Protein AF-A0A526YV42-F1 (afdb_monomer_lite)

Foldseek 3Di:
DPVVVVVVVVVVVVVCCPDPVNVVVVVVVVVQVVCCVVDPCSPPPVNVVVVVVVCVVVVVVVVVQVCCCVPVVDHPDD

pLDDT: mean 87.68, std 11.81, range [57.12, 98.19]

Sequence (78 aa):
MTAWKETVSGRRALTILRSRPFLTLAIVAAMWIAASFVSRGFGAYGHLRYLVELAAVIGLVAAGQTFVVIAGGIDLSV

Secondary structure (DSSP, 8-state):
--HHHHHHHHHHHHHHHTSHHHHHHHHHHHHHHHHHHHSTTTT-HHHHHHHHHHHHHHHHHHHHHHHHHHHH------

Structure (mmCIF, N/CA/C/O backbone):
data_AF-A0A526YV42-F1
#
_entry.id   AF-A0A526YV42-F1
#
loop_
_atom_site.group_PDB
_atom_site.id
_atom_site.type_symbol
_atom_site.labe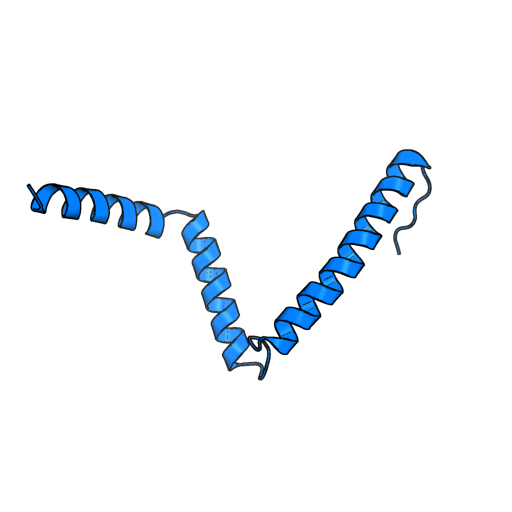l_atom_id
_atom_site.label_alt_id
_atom_site.label_comp_id
_atom_site.label_asym_id
_atom_site.label_entity_id
_atom_site.label_seq_id
_atom_site.pdbx_PDB_ins_code
_atom_site.Cartn_x
_atom_site.Cartn_y
_atom_site.Cartn_z
_atom_site.occupancy
_atom_site.B_iso_or_equiv
_atom_site.auth_seq_id
_atom_site.auth_comp_id
_atom_site.auth_asym_id
_atom_site.auth_atom_id
_atom_site.pdbx_PDB_model_num
ATOM 1 N N . MET A 1 1 ? 1.946 30.110 31.093 1.00 57.12 1 MET A N 1
AT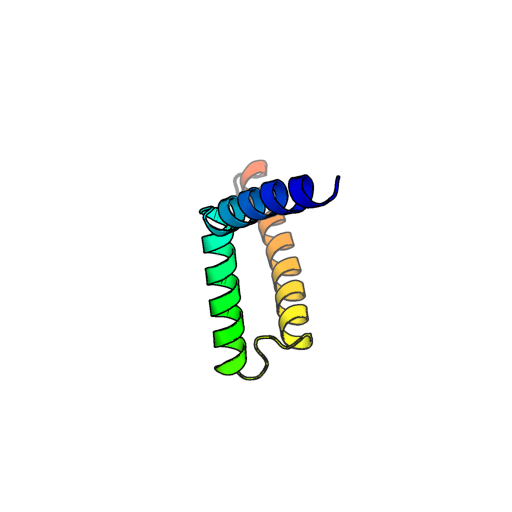OM 2 C CA . MET A 1 1 ? 2.214 30.037 29.632 1.00 57.12 1 MET A CA 1
ATOM 3 C C . MET A 1 1 ? 1.854 28.682 28.985 1.00 57.12 1 MET A C 1
ATOM 5 O O . MET A 1 1 ? 2.220 28.454 27.840 1.00 57.12 1 MET A O 1
ATOM 9 N N . THR A 1 2 ? 1.110 27.782 29.642 1.00 64.00 2 THR A N 1
ATOM 10 C CA . THR A 1 2 ? 0.765 26.441 29.108 1.00 64.00 2 THR A CA 1
ATOM 11 C C . THR A 1 2 ? -0.609 26.387 28.423 1.00 64.00 2 THR A C 1
ATOM 13 O O . THR A 1 2 ? -0.747 25.741 27.390 1.00 64.00 2 THR A O 1
ATOM 16 N N . ALA A 1 3 ? -1.589 27.161 28.902 1.00 61.44 3 ALA A N 1
ATOM 17 C CA . ALA A 1 3 ? -2.963 27.171 28.375 1.00 61.44 3 ALA A CA 1
ATOM 18 C C . ALA A 1 3 ? -3.101 27.638 26.904 1.00 61.44 3 ALA A C 1
ATOM 20 O O . ALA A 1 3 ? -4.031 27.245 26.202 1.00 61.44 3 ALA A O 1
ATOM 21 N N . TRP A 1 4 ? -2.164 28.450 26.400 1.00 59.59 4 TRP A N 1
ATOM 22 C CA . TRP A 1 4 ? -2.168 28.896 24.998 1.00 59.59 4 TRP A CA 1
ATOM 23 C C . TRP A 1 4 ? -1.721 27.795 24.022 1.00 59.59 4 TRP A C 1
ATOM 25 O O . TRP A 1 4 ? -2.261 27.683 22.924 1.00 59.59 4 TRP A O 1
ATOM 35 N N . LYS A 1 5 ? -0.760 26.943 24.414 1.00 59.38 5 LYS A N 1
ATOM 36 C CA . LYS A 1 5 ? -0.271 25.855 23.548 1.00 59.38 5 LYS A CA 1
ATOM 37 C C . LYS A 1 5 ? -1.339 24.779 23.335 1.00 59.38 5 LYS A C 1
ATOM 39 O O . LYS A 1 5 ? -1.505 24.325 22.206 1.00 59.38 5 LYS A O 1
ATOM 44 N N . GLU A 1 6 ? -2.095 24.446 24.379 1.00 62.94 6 GLU A N 1
ATOM 45 C CA . GLU A 1 6 ? -3.197 23.470 24.340 1.00 62.94 6 GLU A CA 1
ATOM 46 C C . GLU A 1 6 ? -4.288 23.865 23.326 1.00 62.94 6 GLU A C 1
ATOM 48 O O . GLU A 1 6 ? -4.690 23.064 22.483 1.00 62.94 6 GLU A O 1
ATOM 53 N N . THR A 1 7 ? -4.719 25.134 23.323 1.00 62.72 7 THR A N 1
ATOM 54 C CA . THR A 1 7 ? -5.800 25.608 22.435 1.00 62.72 7 THR A CA 1
ATOM 55 C C . THR A 1 7 ? -5.380 25.699 20.964 1.00 62.72 7 THR A C 1
ATOM 57 O O . THR A 1 7 ? -6.158 25.344 20.073 1.00 62.72 7 THR A O 1
ATOM 60 N N . VAL A 1 8 ? -4.144 26.127 20.685 1.00 64.56 8 VAL A N 1
ATOM 61 C CA . VAL A 1 8 ? -3.593 26.174 19.319 1.00 64.56 8 VAL A CA 1
ATOM 62 C C . VAL A 1 8 ? -3.343 24.764 18.774 1.00 64.56 8 VAL A C 1
ATOM 64 O O . VAL A 1 8 ? -3.638 24.496 17.606 1.00 64.56 8 VAL A O 1
ATOM 67 N N . SER A 1 9 ? -2.849 23.848 19.613 1.00 68.50 9 SER A N 1
ATOM 68 C CA . SER A 1 9 ? -2.629 22.446 19.242 1.00 68.50 9 SER A CA 1
ATOM 69 C C . SER A 1 9 ? -3.954 21.728 18.958 1.00 68.50 9 SER A C 1
ATOM 71 O O . SER A 1 9 ? -4.101 21.091 17.915 1.00 68.50 9 SER A O 1
ATOM 73 N N . GLY A 1 10 ? -4.972 21.940 19.802 1.00 72.12 10 GLY A N 1
ATOM 74 C CA . GLY A 1 10 ? -6.312 21.378 19.612 1.00 72.12 10 GLY A CA 1
ATOM 75 C C . GLY A 1 10 ? -6.985 21.823 18.308 1.00 72.12 10 GLY A C 1
ATOM 76 O O . GLY A 1 10 ? -7.558 21.000 17.598 1.00 72.12 10 GLY A O 1
ATOM 77 N N . ARG A 1 11 ? -6.855 23.101 17.920 1.00 73.69 11 ARG A N 1
ATOM 78 C CA . ARG A 1 11 ? -7.391 23.598 16.635 1.00 73.69 11 ARG A CA 1
ATOM 79 C C . ARG A 1 11 ? -6.668 23.005 15.427 1.00 73.69 11 ARG A C 1
ATOM 81 O O . ARG A 1 11 ? -7.312 22.701 14.428 1.00 73.69 11 ARG A O 1
ATOM 88 N N . ARG A 1 12 ? -5.347 22.807 15.506 1.00 71.69 12 ARG A N 1
ATOM 89 C CA . ARG A 1 12 ? -4.571 22.149 14.440 1.00 71.69 12 ARG A CA 1
ATOM 90 C C . ARG A 1 12 ? -4.935 20.674 14.299 1.00 71.69 12 ARG A C 1
ATOM 92 O O . ARG A 1 12 ? -5.129 20.217 13.176 1.00 71.69 12 ARG A O 1
ATOM 99 N N . ALA A 1 13 ? -5.094 19.963 15.415 1.00 74.00 13 ALA A N 1
ATOM 100 C CA . ALA A 1 13 ? -5.550 18.578 15.422 1.00 74.00 13 ALA A CA 1
ATOM 101 C C . ALA A 1 13 ? -6.940 18.440 14.783 1.00 74.00 13 ALA A C 1
ATOM 103 O O . ALA A 1 13 ? -7.127 17.588 13.920 1.00 74.00 13 ALA A O 1
ATOM 104 N N . LEU A 1 14 ? -7.882 19.333 15.113 1.00 75.06 14 LEU A N 1
ATOM 105 C CA . LEU A 1 14 ? -9.217 19.348 14.503 1.00 75.06 14 LEU A CA 1
ATOM 106 C C . LEU A 1 14 ? -9.175 19.597 12.987 1.00 75.06 14 LEU A C 1
ATOM 108 O O . LEU A 1 14 ? -9.923 18.980 12.232 1.00 75.06 14 LEU A O 1
ATOM 112 N N . THR A 1 15 ? -8.291 20.488 12.531 1.00 78.12 15 THR A N 1
ATOM 113 C CA . THR A 1 15 ? -8.113 20.782 11.101 1.00 78.12 15 THR A CA 1
ATOM 114 C C . THR A 1 15 ? -7.523 19.594 10.345 1.00 78.12 15 THR A C 1
ATOM 116 O O . THR A 1 15 ? -7.978 19.289 9.245 1.00 78.12 15 THR A O 1
ATOM 119 N N . ILE A 1 16 ? -6.553 18.890 10.936 1.00 77.44 16 ILE A N 1
ATOM 120 C CA . ILE A 1 16 ? -5.991 17.660 10.360 1.00 77.44 16 ILE A CA 1
ATOM 121 C C . ILE A 1 16 ? -7.069 16.578 10.307 1.00 77.44 16 ILE A C 1
ATOM 123 O O . ILE A 1 16 ? -7.268 15.985 9.249 1.00 77.44 16 ILE A O 1
ATOM 127 N N . LEU A 1 17 ? -7.822 16.395 11.395 1.00 78.69 17 LEU A N 1
ATOM 128 C CA . LEU A 1 17 ? -8.899 15.409 11.495 1.00 78.69 17 LEU A CA 1
ATOM 129 C C . LEU A 1 17 ? -10.014 15.645 10.461 1.00 78.69 17 LEU A C 1
ATOM 131 O O . LEU A 1 17 ? -10.623 14.700 9.971 1.00 78.69 17 LEU A O 1
ATOM 135 N N . ARG A 1 18 ? -10.262 16.909 10.099 1.00 83.50 18 ARG A N 1
ATOM 136 C CA . ARG A 1 18 ? -11.262 17.311 9.096 1.00 83.50 18 ARG A CA 1
ATOM 137 C C . ARG A 1 18 ? -10.704 17.392 7.668 1.00 83.50 18 ARG A C 1
ATOM 139 O O . ARG A 1 18 ? -11.445 17.700 6.734 1.00 83.50 18 ARG A O 1
ATOM 146 N N . SER A 1 19 ? -9.412 17.137 7.469 1.00 90.50 19 SER A N 1
ATOM 147 C CA . SER A 1 19 ? -8.792 17.201 6.145 1.00 90.50 19 SER A CA 1
ATOM 148 C C . SER A 1 19 ? -9.166 15.984 5.287 1.00 90.50 19 SER A C 1
ATOM 150 O O . SER A 1 19 ? -9.245 14.855 5.772 1.00 90.50 19 SER A O 1
ATOM 152 N N . ARG A 1 20 ? -9.371 16.202 3.980 1.00 90.94 20 ARG A N 1
ATOM 153 C CA . ARG A 1 20 ? -9.652 15.118 3.017 1.00 90.94 20 ARG A CA 1
ATOM 154 C C . ARG A 1 20 ? -8.582 14.011 3.023 1.00 90.94 20 ARG A C 1
ATOM 156 O O . ARG A 1 20 ? -8.977 12.851 3.055 1.00 90.94 20 ARG A O 1
ATOM 163 N N . PRO A 1 21 ? -7.266 14.316 3.038 1.00 93.31 21 PRO A N 1
ATOM 164 C CA . PRO A 1 21 ? -6.237 13.276 3.065 1.00 93.31 21 PRO A CA 1
ATOM 165 C C . PRO A 1 21 ? -6.299 12.419 4.330 1.00 93.31 21 PRO A C 1
ATOM 167 O O . PRO A 1 21 ? -6.142 11.202 4.256 1.00 93.31 21 PRO A O 1
ATOM 170 N N . PHE A 1 22 ? -6.575 13.041 5.481 1.00 91.88 22 PHE A N 1
ATOM 171 C CA . PHE A 1 22 ? -6.738 12.308 6.730 1.00 91.88 22 PHE A CA 1
ATOM 172 C C . PHE A 1 22 ? -7.951 11.380 6.681 1.00 91.88 22 PHE A C 1
ATOM 174 O O . PHE A 1 22 ? -7.845 10.231 7.095 1.00 91.88 22 PHE A O 1
ATOM 181 N N . LEU A 1 23 ? -9.077 11.840 6.125 1.00 91.25 23 LEU A N 1
ATOM 182 C CA . LEU A 1 23 ? -10.260 10.999 5.952 1.00 91.25 23 LEU A CA 1
ATOM 183 C C . LEU A 1 23 ? -9.962 9.780 5.067 1.00 91.25 23 LEU A C 1
ATOM 185 O O . LEU A 1 23 ? -10.335 8.669 5.430 1.00 91.25 23 LEU A O 1
ATOM 189 N N . THR A 1 24 ? -9.248 9.958 3.952 1.00 94.94 24 THR A N 1
ATOM 190 C CA . THR A 1 24 ? -8.831 8.838 3.092 1.00 94.94 24 THR A CA 1
ATOM 191 C C . THR A 1 24 ? -7.972 7.837 3.860 1.00 94.94 24 THR A C 1
ATOM 193 O O . THR A 1 24 ? -8.238 6.638 3.817 1.00 94.94 24 THR A O 1
ATOM 196 N N . LEU A 1 25 ? -6.973 8.318 4.606 1.00 95.12 25 LEU A N 1
ATOM 197 C CA . LEU A 1 25 ? -6.112 7.456 5.414 1.00 95.12 25 LEU A CA 1
ATOM 198 C C . LEU A 1 25 ? -6.906 6.723 6.505 1.00 95.12 25 LEU A C 1
ATOM 200 O O . LEU A 1 25 ? -6.704 5.529 6.709 1.00 95.12 25 LEU A O 1
ATOM 204 N N . ALA A 1 26 ? -7.844 7.409 7.161 1.00 94.94 26 ALA A N 1
ATOM 205 C CA . ALA A 1 26 ? -8.720 6.821 8.167 1.00 94.94 26 ALA A CA 1
ATOM 206 C C . ALA A 1 26 ? -9.611 5.718 7.577 1.00 94.94 26 ALA A C 1
ATOM 208 O O . ALA A 1 26 ? -9.756 4.664 8.191 1.00 94.94 26 ALA A O 1
ATOM 209 N N . ILE A 1 27 ? -10.157 5.922 6.374 1.00 95.75 27 ILE A N 1
ATOM 210 C CA . ILE A 1 27 ? -10.953 4.910 5.665 1.00 95.75 27 ILE A CA 1
ATOM 211 C C . ILE A 1 27 ? -10.090 3.693 5.318 1.00 95.75 27 ILE A C 1
ATOM 213 O O . ILE A 1 27 ? -10.489 2.568 5.609 1.00 95.75 27 ILE A O 1
ATOM 217 N N . VAL A 1 28 ? -8.896 3.898 4.754 1.00 96.38 28 VAL A N 1
ATOM 218 C CA . VAL A 1 28 ? -7.975 2.799 4.415 1.00 96.38 28 VAL A CA 1
ATOM 219 C C . VAL A 1 28 ? -7.582 2.011 5.665 1.00 96.38 28 VAL A C 1
ATOM 221 O O . VAL A 1 28 ? -7.638 0.783 5.659 1.00 96.38 28 VAL A O 1
ATOM 224 N N . ALA A 1 29 ? -7.250 2.701 6.759 1.00 96.06 29 ALA A N 1
ATOM 225 C CA . ALA A 1 29 ? -6.928 2.063 8.030 1.00 96.06 29 ALA A CA 1
ATOM 226 C C . ALA A 1 29 ? -8.122 1.272 8.592 1.00 96.06 29 ALA A C 1
ATOM 228 O O . ALA A 1 29 ? -7.957 0.129 9.015 1.00 96.06 29 ALA A O 1
ATOM 229 N N . ALA A 1 30 ? -9.331 1.838 8.551 1.00 96.75 30 ALA A N 1
ATOM 230 C CA . ALA A 1 30 ? -10.543 1.156 8.996 1.00 96.75 30 ALA A CA 1
ATOM 231 C C . ALA A 1 30 ? -10.822 -0.110 8.170 1.00 96.75 30 ALA A C 1
ATOM 233 O O . ALA A 1 30 ? -11.094 -1.166 8.740 1.00 96.75 30 ALA A O 1
ATOM 234 N N . MET A 1 31 ? -10.694 -0.032 6.842 1.00 96.75 31 MET A N 1
ATOM 235 C CA . MET A 1 31 ? -10.849 -1.187 5.954 1.00 96.75 31 MET A CA 1
ATOM 236 C C . MET A 1 31 ? -9.799 -2.263 6.225 1.00 96.75 31 MET A C 1
ATOM 238 O O . MET A 1 31 ? -10.138 -3.440 6.299 1.00 96.75 31 MET A O 1
ATOM 242 N N . TRP A 1 32 ? -8.540 -1.872 6.414 1.00 95.06 32 TRP A N 1
ATOM 243 C CA . TRP A 1 32 ? -7.455 -2.794 6.736 1.00 95.06 32 TRP A CA 1
ATOM 244 C C . TRP A 1 32 ? -7.706 -3.557 8.037 1.00 95.06 32 TRP A C 1
ATOM 246 O O . TRP A 1 32 ? -7.527 -4.776 8.108 1.00 95.06 32 TRP A O 1
ATOM 256 N N . ILE A 1 33 ? -8.140 -2.838 9.073 1.00 95.12 33 ILE A N 1
ATOM 257 C CA . ILE A 1 33 ? -8.478 -3.419 10.372 1.00 95.12 33 ILE A CA 1
ATOM 258 C C . ILE A 1 33 ? -9.660 -4.382 10.214 1.00 95.12 33 ILE A C 1
ATOM 260 O O . ILE A 1 33 ? -9.567 -5.527 10.648 1.00 95.12 33 ILE A O 1
ATOM 264 N N . ALA A 1 34 ? -10.734 -3.967 9.534 1.00 96.81 34 ALA A N 1
ATOM 265 C CA . ALA A 1 34 ? -11.887 -4.826 9.274 1.00 96.81 34 ALA A CA 1
ATOM 266 C C . ALA A 1 34 ? -11.492 -6.103 8.508 1.00 96.81 34 ALA A C 1
ATOM 268 O O . ALA A 1 34 ? -11.851 -7.206 8.918 1.00 96.81 34 ALA A O 1
ATOM 269 N N . ALA A 1 35 ? -10.683 -5.979 7.454 1.00 94.88 35 ALA A N 1
ATOM 270 C CA . ALA A 1 35 ? -10.168 -7.111 6.686 1.00 94.88 35 ALA A CA 1
ATOM 271 C C . ALA A 1 35 ? -9.291 -8.047 7.534 1.00 94.88 35 ALA A C 1
ATOM 273 O O . ALA A 1 35 ? -9.374 -9.264 7.381 1.00 94.88 35 ALA A O 1
ATOM 274 N N . SER A 1 36 ? -8.517 -7.499 8.476 1.00 94.06 36 SER A N 1
ATOM 275 C CA . SER A 1 36 ? -7.709 -8.282 9.421 1.00 94.06 36 SER A CA 1
ATOM 276 C C . SER A 1 36 ? -8.556 -9.149 10.356 1.00 94.06 36 SER A C 1
ATOM 278 O O . SER A 1 36 ? -8.104 -10.219 10.761 1.00 94.06 36 SER A O 1
ATOM 280 N N . PHE A 1 37 ? -9.780 -8.718 10.680 1.00 95.00 37 PHE A N 1
ATOM 281 C CA . PHE A 1 37 ? -10.728 -9.515 11.463 1.00 95.00 37 PHE A CA 1
ATOM 282 C C . PHE A 1 37 ? -11.509 -10.522 10.611 1.00 95.00 37 PHE A C 1
ATOM 284 O O . PHE A 1 37 ? -11.764 -11.633 11.071 1.00 95.00 37 PHE A O 1
ATOM 291 N N . VAL A 1 38 ? -11.884 -10.155 9.382 1.00 96.31 38 VAL A N 1
ATOM 292 C CA . VAL A 1 38 ? -12.658 -11.025 8.478 1.00 96.31 38 VAL A CA 1
ATOM 293 C C . VAL A 1 38 ? -11.800 -12.159 7.910 1.00 96.31 38 VAL A C 1
ATOM 295 O O . VAL A 1 38 ? -12.253 -13.299 7.837 1.00 96.31 38 VAL A O 1
ATOM 298 N N . SER A 1 39 ? -10.552 -11.872 7.534 1.00 91.62 39 SER A N 1
ATOM 299 C CA . SER A 1 39 ? -9.630 -12.839 6.940 1.00 91.62 39 SER A CA 1
ATOM 300 C C . SER A 1 39 ? -8.451 -13.105 7.869 1.00 91.62 39 SER A C 1
ATOM 302 O O . SER A 1 39 ? -7.572 -12.258 8.060 1.00 91.62 39 SER A O 1
ATOM 304 N N . ARG A 1 40 ? -8.394 -14.323 8.421 1.00 88.69 40 ARG A N 1
ATOM 305 C CA . ARG A 1 40 ? -7.293 -14.744 9.298 1.00 88.69 40 ARG A CA 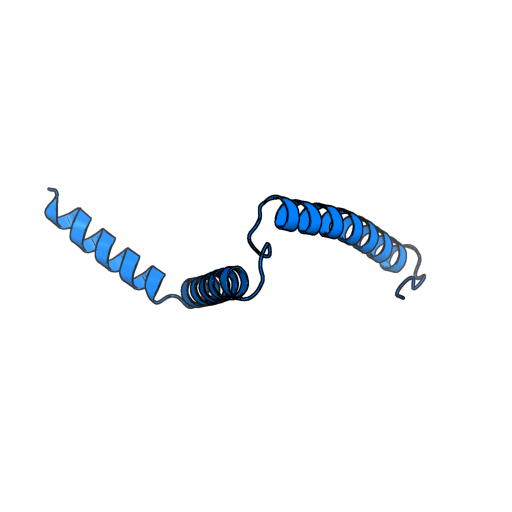1
ATOM 306 C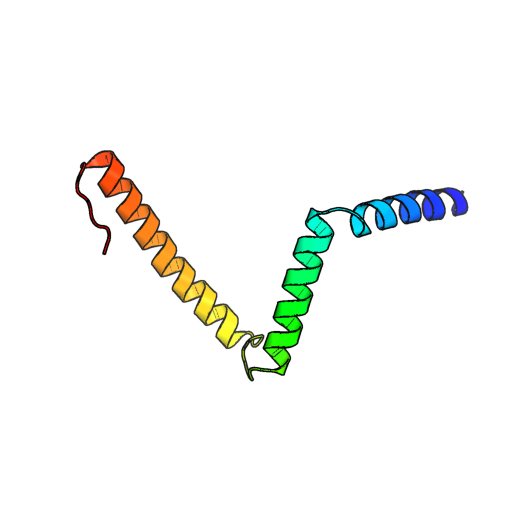 C . ARG A 1 40 ? -5.958 -14.604 8.568 1.00 88.69 40 ARG A C 1
ATOM 308 O O . ARG A 1 40 ? -5.775 -15.138 7.481 1.00 88.69 40 ARG A O 1
ATOM 315 N N . GLY A 1 41 ? -5.022 -13.896 9.193 1.00 88.69 41 GLY A N 1
ATOM 316 C CA . GLY A 1 41 ? -3.672 -13.715 8.665 1.00 88.69 41 GLY A CA 1
ATOM 317 C C . GLY A 1 41 ? -3.493 -12.548 7.689 1.00 88.69 41 GLY A C 1
ATOM 318 O O . GLY A 1 41 ? -2.353 -12.276 7.338 1.00 88.69 41 GLY A O 1
ATOM 319 N N . PHE A 1 42 ? -4.549 -11.816 7.308 1.00 93.06 42 PHE A N 1
ATOM 320 C CA . PHE A 1 42 ? -4.442 -10.661 6.399 1.00 93.06 42 PHE A CA 1
ATOM 321 C C . PHE A 1 42 ? -3.470 -9.590 6.925 1.00 93.06 42 PHE A C 1
ATOM 323 O O . PHE A 1 42 ? -2.546 -9.179 6.232 1.00 93.06 42 PHE A O 1
ATOM 330 N N . GLY A 1 43 ? -3.625 -9.196 8.193 1.00 92.00 43 GLY A N 1
ATOM 331 C CA . GLY A 1 43 ? -2.728 -8.244 8.855 1.00 92.00 43 GLY A CA 1
ATOM 332 C C . GLY A 1 43 ? -1.469 -8.872 9.465 1.00 92.00 43 GLY A C 1
ATOM 333 O O . GLY A 1 43 ? -0.747 -8.188 10.188 1.00 92.00 43 GLY A O 1
ATOM 334 N N . ALA A 1 44 ? -1.212 -10.169 9.255 1.00 94.75 44 ALA A N 1
ATOM 335 C CA . ALA A 1 44 ? -0.072 -10.842 9.873 1.00 94.75 44 ALA A CA 1
ATOM 336 C C . ALA A 1 44 ? 1.241 -10.445 9.193 1.00 94.75 44 ALA A C 1
ATOM 338 O O . ALA A 1 44 ? 1.329 -10.402 7.968 1.00 94.75 44 ALA A O 1
ATOM 339 N N . TYR A 1 45 ? 2.298 -10.247 9.987 1.00 94.81 45 TYR A N 1
ATOM 340 C CA . TYR A 1 45 ? 3.609 -9.823 9.486 1.00 94.81 45 TYR A CA 1
ATOM 341 C C . TYR A 1 45 ? 4.130 -10.689 8.327 1.00 94.81 45 TYR A C 1
ATOM 343 O O . TYR A 1 45 ? 4.622 -10.151 7.341 1.00 94.81 45 TYR A O 1
ATOM 351 N N . GLY A 1 46 ? 3.971 -12.017 8.404 1.00 96.00 46 GLY A N 1
ATOM 352 C CA . GLY A 1 46 ? 4.392 -12.924 7.331 1.00 96.00 46 GLY A CA 1
ATOM 353 C C . GLY A 1 46 ? 3.653 -12.689 6.009 1.00 96.00 46 GLY A C 1
ATOM 354 O O . GLY A 1 46 ? 4.279 -12.682 4.954 1.00 96.00 46 GLY A O 1
ATOM 355 N N . HIS A 1 47 ? 2.345 -12.422 6.067 1.00 94.88 47 HIS A N 1
ATOM 356 C CA . HIS A 1 47 ? 1.544 -12.101 4.885 1.00 94.88 47 HIS A CA 1
ATOM 357 C C . HIS A 1 47 ? 1.965 -10.753 4.291 1.00 94.88 47 HIS A C 1
ATOM 359 O O . HIS A 1 47 ? 2.176 -10.641 3.089 1.00 94.88 47 HIS A O 1
ATOM 365 N N . LEU A 1 48 ? 2.159 -9.738 5.135 1.00 94.88 48 LEU A N 1
ATOM 366 C CA . LEU A 1 48 ? 2.593 -8.411 4.692 1.00 94.88 48 LEU A CA 1
ATOM 367 C C . LEU A 1 48 ? 3.976 -8.433 4.059 1.00 94.88 48 LEU A C 1
ATOM 369 O O . LEU A 1 48 ? 4.178 -7.842 3.002 1.00 94.88 48 LEU A O 1
ATOM 373 N N . ARG A 1 49 ? 4.914 -9.151 4.676 1.00 97.12 49 ARG A N 1
ATOM 374 C CA . ARG A 1 49 ? 6.246 -9.370 4.121 1.00 97.12 49 ARG A CA 1
ATOM 375 C C . ARG A 1 49 ? 6.163 -10.030 2.747 1.00 97.12 49 ARG A C 1
ATOM 377 O O . ARG A 1 49 ? 6.779 -9.530 1.815 1.00 97.12 49 ARG A O 1
ATOM 384 N N . TYR A 1 50 ? 5.369 -11.091 2.620 1.00 96.94 50 TYR A N 1
ATOM 385 C CA . TYR A 1 50 ? 5.167 -11.777 1.347 1.00 96.94 50 TYR A CA 1
ATOM 386 C C . TYR A 1 50 ? 4.610 -10.839 0.263 1.00 96.94 50 TYR A C 1
ATOM 388 O O . TYR A 1 50 ? 5.134 -10.804 -0.848 1.00 96.94 50 TYR A O 1
ATOM 396 N N . LEU A 1 51 ? 3.599 -10.024 0.588 1.00 96.00 51 LEU A N 1
ATOM 397 C CA . LEU A 1 51 ? 3.047 -9.041 -0.351 1.00 96.00 51 LEU A CA 1
ATOM 398 C C . LEU A 1 51 ? 4.088 -8.006 -0.791 1.00 96.00 51 LEU A C 1
ATOM 400 O O . LEU A 1 51 ? 4.141 -7.661 -1.968 1.00 96.00 51 LEU A O 1
ATOM 404 N N . VAL A 1 52 ? 4.920 -7.517 0.132 1.00 97.25 52 VAL A N 1
ATOM 405 C CA . VAL A 1 52 ? 5.986 -6.554 -0.180 1.00 97.25 52 VAL A CA 1
ATOM 406 C C . VAL A 1 52 ? 7.065 -7.186 -1.060 1.00 97.25 52 VAL A C 1
ATOM 408 O O . VAL A 1 52 ? 7.499 -6.557 -2.022 1.00 97.25 52 VAL A O 1
ATOM 411 N N . GLU A 1 53 ? 7.473 -8.423 -0.773 1.00 98.19 53 GLU A N 1
ATOM 412 C CA . GLU A 1 53 ? 8.431 -9.171 -1.597 1.00 98.19 53 GLU A CA 1
ATOM 413 C C . GLU A 1 53 ? 7.894 -9.359 -3.025 1.00 98.19 53 GLU A C 1
ATOM 415 O O . GLU A 1 53 ? 8.590 -9.054 -3.995 1.00 98.19 53 GLU A O 1
ATOM 420 N N . LEU A 1 54 ? 6.628 -9.767 -3.163 1.00 98.06 54 LEU A N 1
ATOM 421 C CA . LEU A 1 54 ? 5.977 -9.931 -4.462 1.00 98.06 54 LEU A CA 1
ATOM 422 C C . LEU A 1 54 ? 5.862 -8.597 -5.217 1.00 98.06 54 LEU A C 1
ATOM 424 O O . LEU A 1 54 ? 6.205 -8.518 -6.396 1.00 98.06 54 LEU A O 1
ATOM 428 N N . ALA A 1 55 ? 5.432 -7.533 -4.536 1.00 97.56 55 ALA A N 1
ATOM 429 C CA . ALA A 1 55 ? 5.310 -6.201 -5.120 1.00 97.56 55 ALA A CA 1
ATOM 430 C C . ALA A 1 55 ? 6.663 -5.634 -5.573 1.00 97.56 55 ALA A C 1
ATOM 432 O O . ALA A 1 55 ? 6.724 -4.974 -6.607 1.00 97.56 55 ALA A O 1
ATOM 433 N N . ALA A 1 56 ? 7.748 -5.907 -4.842 1.00 97.81 56 ALA A N 1
ATOM 434 C CA . ALA A 1 56 ? 9.091 -5.481 -5.224 1.00 97.81 56 ALA A CA 1
ATOM 435 C C . ALA A 1 56 ? 9.548 -6.150 -6.528 1.00 97.81 56 ALA A C 1
ATOM 437 O O . ALA A 1 56 ? 10.047 -5.468 -7.424 1.00 97.81 56 ALA A O 1
ATOM 438 N N . VAL A 1 57 ? 9.330 -7.463 -6.661 1.00 97.75 57 VAL A N 1
ATOM 439 C CA . 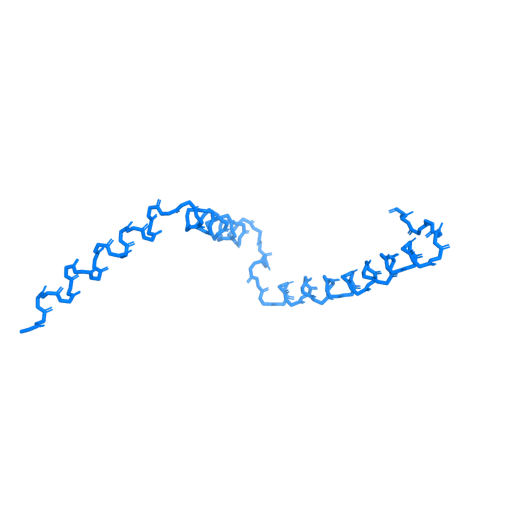VAL A 1 57 ? 9.655 -8.202 -7.891 1.00 97.75 57 VAL A CA 1
ATOM 440 C C . VAL A 1 57 ? 8.830 -7.676 -9.066 1.00 97.75 57 VAL A C 1
ATOM 442 O O . VAL A 1 57 ? 9.394 -7.345 -10.107 1.00 97.75 57 VAL A O 1
ATOM 445 N N . ILE A 1 58 ? 7.514 -7.531 -8.888 1.00 96.81 58 ILE A N 1
ATOM 446 C CA . ILE A 1 58 ? 6.617 -7.018 -9.934 1.00 96.81 58 ILE A CA 1
ATOM 447 C C . ILE A 1 58 ? 6.995 -5.585 -10.323 1.00 96.81 58 ILE A C 1
ATOM 449 O O . ILE A 1 58 ? 7.081 -5.275 -11.507 1.00 96.81 58 ILE A O 1
ATOM 453 N N . GLY A 1 59 ? 7.259 -4.714 -9.348 1.00 96.31 59 GLY A N 1
ATOM 454 C CA . GLY A 1 59 ? 7.626 -3.320 -9.590 1.00 96.31 59 GLY A CA 1
ATOM 455 C C . GLY A 1 59 ? 8.941 -3.177 -10.353 1.00 96.31 59 GLY A C 1
ATOM 456 O O . GLY A 1 59 ? 9.038 -2.345 -11.254 1.00 96.31 59 GLY A O 1
ATOM 457 N N . LEU A 1 60 ? 9.934 -4.017 -10.048 1.00 96.69 60 LEU A N 1
ATOM 458 C CA . LEU A 1 60 ? 11.198 -4.044 -10.782 1.00 96.69 60 LEU A CA 1
ATOM 459 C C . LEU A 1 60 ? 10.991 -4.461 -12.245 1.00 96.69 60 LEU A C 1
ATOM 461 O O . LEU A 1 60 ? 11.518 -3.816 -13.152 1.00 96.69 60 LEU A O 1
ATOM 465 N N . VAL A 1 61 ? 10.196 -5.509 -12.478 1.00 95.94 61 VAL A N 1
ATOM 466 C CA . VAL A 1 61 ? 9.868 -5.977 -13.832 1.00 95.94 61 VAL A CA 1
ATOM 467 C C . VAL A 1 61 ? 9.089 -4.910 -14.601 1.00 95.94 61 VAL A C 1
ATOM 469 O O . VAL A 1 61 ? 9.473 -4.576 -15.720 1.00 95.94 61 VAL A O 1
ATOM 472 N N . ALA A 1 62 ? 8.074 -4.301 -13.985 1.00 95.25 62 ALA A N 1
ATOM 473 C CA . ALA A 1 62 ? 7.274 -3.243 -14.597 1.00 95.25 62 ALA A CA 1
ATOM 474 C C . ALA A 1 62 ? 8.121 -2.015 -14.977 1.00 95.25 62 ALA A C 1
ATOM 476 O O . ALA A 1 62 ? 7.930 -1.427 -16.046 1.00 95.25 62 ALA A O 1
ATOM 477 N N . ALA A 1 63 ? 9.098 -1.644 -14.142 1.00 95.38 63 ALA A N 1
ATOM 478 C CA . ALA A 1 63 ? 10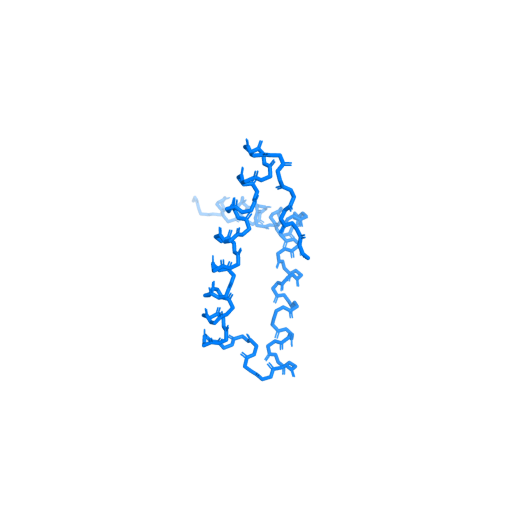.043 -0.575 -14.455 1.00 95.38 63 ALA A CA 1
ATOM 479 C C . ALA A 1 63 ? 10.913 -0.923 -15.677 1.00 95.38 63 ALA A C 1
ATOM 481 O O . ALA A 1 63 ? 11.085 -0.092 -16.569 1.00 95.38 63 ALA A O 1
ATOM 482 N N . GLY A 1 64 ? 11.407 -2.163 -15.754 1.00 93.56 64 GLY A N 1
ATOM 483 C CA . GLY A 1 64 ? 12.152 -2.667 -16.910 1.00 93.56 64 GLY A CA 1
ATOM 484 C C . GLY A 1 64 ? 11.314 -2.681 -18.192 1.00 93.56 64 GLY A C 1
ATOM 485 O O . GLY A 1 64 ? 11.761 -2.188 -19.226 1.00 93.56 64 GLY A O 1
ATOM 486 N N . GLN A 1 65 ? 10.074 -3.169 -18.117 1.00 94.69 65 GLN A N 1
ATOM 487 C CA . GLN A 1 65 ? 9.134 -3.161 -19.242 1.00 94.69 65 GLN A CA 1
ATOM 488 C C . GLN A 1 65 ? 8.858 -1.731 -19.723 1.00 94.69 65 GLN A C 1
ATOM 490 O O . GLN A 1 65 ? 8.931 -1.466 -20.919 1.00 94.69 65 GLN A O 1
ATOM 495 N N . THR A 1 66 ? 8.643 -0.786 -18.803 1.00 93.62 66 THR A N 1
ATOM 496 C CA . THR A 1 66 ? 8.449 0.636 -19.138 1.00 93.62 66 THR A CA 1
ATOM 497 C C . THR A 1 66 ? 9.664 1.210 -19.871 1.00 93.62 66 THR A C 1
ATOM 499 O O . THR A 1 66 ? 9.508 1.911 -20.869 1.00 93.62 66 THR A O 1
ATOM 502 N N . PHE A 1 67 ? 10.880 0.883 -19.423 1.00 94.19 67 PHE A N 1
ATOM 503 C CA . PHE A 1 67 ? 12.102 1.315 -20.100 1.00 94.19 67 PHE A CA 1
ATOM 504 C C . PHE A 1 67 ? 12.193 0.766 -21.527 1.00 94.19 67 PHE A C 1
ATOM 506 O O . PHE A 1 67 ? 12.480 1.527 -22.447 1.00 94.19 67 PHE A O 1
ATOM 513 N N . VAL A 1 68 ? 11.913 -0.524 -21.734 1.00 93.69 68 VAL A N 1
ATOM 514 C CA . VAL A 1 68 ? 11.975 -1.141 -23.069 1.00 93.69 68 VAL A CA 1
ATOM 515 C C . VAL A 1 68 ? 10.921 -0.561 -24.012 1.00 93.69 68 VAL A C 1
ATOM 517 O O . VAL A 1 68 ? 11.245 -0.275 -25.163 1.00 93.69 68 VAL A O 1
ATOM 520 N N . VAL A 1 69 ? 9.700 -0.323 -23.527 1.00 94.38 69 VAL A N 1
ATOM 521 C CA . VAL A 1 69 ? 8.640 0.315 -24.322 1.00 94.38 69 VAL A CA 1
ATOM 522 C C . VAL A 1 69 ? 9.083 1.702 -24.791 1.00 94.38 69 VAL A C 1
ATOM 524 O O . VAL A 1 69 ? 8.952 2.023 -25.970 1.00 94.38 69 VAL A O 1
ATOM 527 N N . ILE A 1 70 ? 9.664 2.507 -23.895 1.00 93.56 70 ILE A N 1
ATOM 528 C CA . ILE A 1 70 ? 10.097 3.874 -24.215 1.00 93.56 70 ILE A CA 1
ATOM 529 C C . ILE A 1 70 ? 11.352 3.885 -25.105 1.00 93.56 70 ILE A C 1
ATOM 531 O O . ILE A 1 70 ? 11.425 4.676 -26.041 1.00 93.56 70 ILE A O 1
ATOM 535 N N . ALA A 1 71 ? 12.346 3.040 -24.821 1.00 93.88 71 ALA A N 1
ATOM 536 C CA . ALA A 1 71 ? 13.645 3.071 -25.496 1.00 93.88 71 ALA A CA 1
ATOM 537 C C . ALA A 1 71 ? 13.673 2.272 -26.807 1.00 93.88 71 ALA A C 1
ATOM 539 O O . ALA A 1 71 ? 14.326 2.679 -27.765 1.00 93.88 71 ALA A O 1
ATOM 540 N N . GLY A 1 72 ? 13.003 1.120 -26.839 1.00 88.62 72 GLY A N 1
ATOM 541 C CA . GLY A 1 72 ? 13.012 0.195 -27.971 1.00 88.62 72 GLY A CA 1
ATOM 542 C C . GLY A 1 72 ? 11.781 0.291 -28.868 1.00 88.62 72 GLY A C 1
ATOM 543 O O . GLY A 1 72 ? 11.818 -0.231 -29.978 1.00 88.62 72 GLY A O 1
ATOM 544 N N . GLY A 1 73 ? 10.689 0.914 -28.408 1.00 87.69 73 GLY A N 1
ATOM 545 C CA . GLY A 1 73 ? 9.412 0.926 -29.134 1.00 87.69 73 GLY A CA 1
ATOM 546 C C . GLY A 1 73 ? 8.768 -0.460 -29.261 1.00 87.69 73 GLY A C 1
ATOM 547 O O . GLY A 1 73 ? 7.902 -0.657 -30.110 1.00 87.69 73 GLY A O 1
ATOM 548 N N . ILE A 1 74 ? 9.214 -1.426 -28.449 1.00 83.06 74 ILE A N 1
ATOM 549 C CA . ILE A 1 74 ? 8.710 -2.802 -28.425 1.00 83.06 74 ILE A CA 1
ATOM 550 C C . ILE A 1 74 ? 7.711 -2.910 -27.275 1.00 83.06 74 ILE A C 1
ATOM 552 O O . ILE A 1 74 ? 8.066 -2.666 -26.121 1.00 83.06 74 ILE A O 1
ATOM 556 N N . ASP A 1 75 ? 6.474 -3.283 -27.589 1.00 84.25 75 ASP A N 1
ATOM 557 C CA . ASP A 1 75 ? 5.437 -3.527 -26.590 1.00 84.25 75 ASP A CA 1
ATOM 558 C C . ASP A 1 75 ? 5.638 -4.903 -25.938 1.00 84.25 75 ASP A C 1
ATOM 560 O O . ASP A 1 75 ? 5.663 -5.931 -26.615 1.00 84.25 75 ASP A O 1
ATOM 564 N N . LEU A 1 76 ? 5.827 -4.900 -24.618 1.00 83.81 76 LEU A N 1
ATOM 565 C CA . LEU A 1 76 ? 6.014 -6.092 -23.786 1.00 83.81 76 LEU A CA 1
ATOM 566 C C . LEU A 1 76 ? 4.876 -6.270 -22.771 1.00 83.81 76 LEU A C 1
ATOM 568 O O . LEU A 1 76 ? 5.039 -7.015 -21.799 1.00 83.81 76 LEU A O 1
ATOM 572 N N . SER A 1 77 ? 3.769 -5.541 -22.939 1.00 75.12 77 SER A N 1
ATOM 573 C CA . SER A 1 77 ? 2.581 -5.716 -22.108 1.00 75.12 77 SER A CA 1
ATOM 574 C C . SER A 1 77 ? 1.919 -7.073 -22.399 1.00 75.12 77 SER A C 1
ATOM 576 O O . SER A 1 77 ? 1.809 -7.495 -23.550 1.00 75.12 77 SER A O 1
ATOM 578 N N . VAL A 1 78 ? 1.554 -7.789 -21.330 1.00 66.25 78 VAL A N 1
ATOM 579 C CA . VAL A 1 78 ? 0.875 -9.100 -21.328 1.00 66.25 78 VAL A CA 1
ATOM 580 C C . VAL A 1 78 ? -0.399 -8.981 -20.513 1.00 66.25 78 VAL A C 1
ATOM 582 O O . VAL A 1 78 ? -0.330 -8.341 -19.437 1.00 66.25 78 VAL A O 1
#

Radius of gyration: 21.53 Å; chains: 1; bounding box: 26×45×59 Å